Protein AF-A0AAQ3UJS2-F1 (afdb_monomer_lite)

Organism: NCBI:txid547442

Secondary structure (DSSP, 8-state):
--------EEEE-S-HHHHHHHHHH-TTPEEEE-HHHHHGGGHHHHHHHHHHTGGGTHHHHHHHHHHSPPPHHHHTT-

pLDDT: mean 82.44, std 15.13, range [34.47, 95.94]

Sequence (78 aa):
MNHHKDQHVILTDEDPAMKIAIPRVFRRTLHRFCRWHITRPWEHELDELYREHRDRNLHEKIETLINWPLRPTKFEAA

Foldseek 3Di:
DDCPPDAAEDEDADDPVCVVVCCVPVVSHHYAYDPCNVCVVCVPVVVVVCVVPVVPCVVVVVVCCRVPPDDPVVVVVD

Structure (mmCIF, N/CA/C/O backbone):
data_AF-A0AAQ3UJS2-F1
#
_entry.id   AF-A0AAQ3UJS2-F1
#
loop_
_atom_site.group_PDB
_atom_site.id
_atom_site.type_symbol
_atom_site.label_atom_id
_atom_site.label_alt_id
_atom_site.label_comp_id
_atom_site.label_asym_id
_atom_site.label_entity_id
_atom_site.label_seq_id
_atom_site.pdbx_PDB_ins_code
_atom_site.Cartn_x
_atom_site.Cartn_y
_atom_site.Cartn_z
_atom_site.occupancy
_atom_site.B_iso_or_equiv
_atom_site.auth_seq_id
_atom_site.auth_comp_id
_atom_site.auth_asym_id
_atom_site.auth_atom_id
_atom_site.pdbx_PDB_model_num
ATOM 1 N N . MET A 1 1 ? -11.553 29.032 8.688 1.00 34.47 1 MET A N 1
ATOM 2 C CA . MET A 1 1 ? -10.477 28.239 9.328 1.00 34.47 1 MET A CA 1
ATOM 3 C C . MET A 1 1 ? -10.608 26.792 8.872 1.00 34.47 1 MET A C 1
ATOM 5 O O . MET A 1 1 ? -11.470 26.065 9.359 1.00 34.47 1 MET A O 1
ATOM 9 N N . ASN A 1 2 ? -9.829 26.415 7.857 1.00 35.72 2 ASN A N 1
ATOM 10 C CA . ASN A 1 2 ? -9.916 25.107 7.210 1.00 35.72 2 ASN A CA 1
ATOM 11 C C . ASN A 1 2 ? -9.412 24.020 8.160 1.00 35.72 2 ASN A C 1
ATOM 13 O O . ASN A 1 2 ? -8.249 24.011 8.550 1.00 35.72 2 ASN A O 1
ATOM 17 N N . HIS A 1 3 ? -10.307 23.114 8.543 1.00 40.22 3 HIS A N 1
ATOM 18 C CA . HIS A 1 3 ? -10.014 21.972 9.400 1.00 40.22 3 HIS A CA 1
ATOM 19 C C . HIS A 1 3 ? -9.299 20.862 8.607 1.00 40.22 3 HIS A C 1
ATOM 21 O O . HIS A 1 3 ? -9.814 19.753 8.487 1.00 40.22 3 HIS A O 1
ATOM 27 N N . HIS A 1 4 ? -8.093 21.121 8.093 1.00 48.41 4 HIS A N 1
ATOM 28 C CA . HIS A 1 4 ? -7.160 20.051 7.711 1.00 48.41 4 HIS A CA 1
ATOM 29 C C . HIS A 1 4 ? -6.560 19.450 8.987 1.00 48.41 4 HIS A C 1
ATOM 31 O O . HIS A 1 4 ? -5.399 19.641 9.313 1.00 48.41 4 HIS A O 1
ATOM 37 N N . LYS A 1 5 ? -7.418 18.816 9.785 1.00 49.56 5 LYS A N 1
ATOM 38 C CA . LYS A 1 5 ? -7.110 18.319 11.123 1.00 49.56 5 LYS A CA 1
ATOM 39 C C . LYS A 1 5 ? -6.399 16.970 10.983 1.00 49.56 5 LYS A C 1
ATOM 41 O O . LYS A 1 5 ? -7.086 15.952 10.975 1.00 49.56 5 LYS A O 1
ATOM 46 N N . ASP A 1 6 ? -5.077 17.013 10.814 1.00 53.62 6 ASP A N 1
ATOM 47 C CA . ASP A 1 6 ? -4.085 15.929 10.934 1.00 53.62 6 ASP A CA 1
ATOM 48 C C . ASP A 1 6 ? -4.677 14.515 10.880 1.00 53.62 6 ASP A C 1
ATOM 50 O O . ASP A 1 6 ? -5.030 13.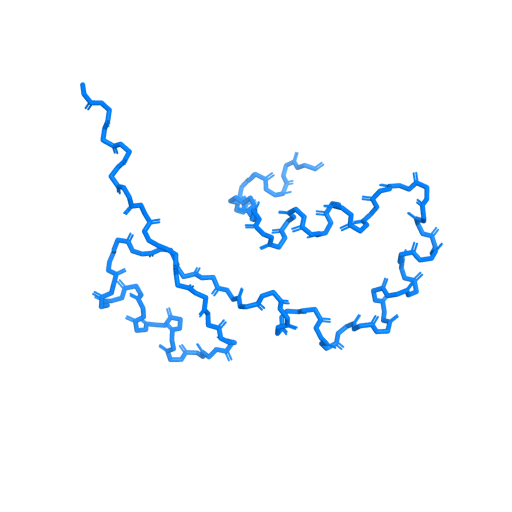908 11.895 1.00 53.62 6 ASP A O 1
ATOM 54 N N . GLN A 1 7 ? -4.834 13.990 9.665 1.00 60.12 7 GLN A N 1
ATOM 55 C CA . GLN A 1 7 ? -5.174 12.587 9.476 1.00 60.12 7 GLN A CA 1
ATOM 56 C C . GLN A 1 7 ? -3.897 11.767 9.674 1.00 60.12 7 GLN A C 1
ATOM 58 O O . GLN A 1 7 ? -3.045 11.707 8.790 1.00 60.12 7 GLN A O 1
ATOM 63 N N . HIS A 1 8 ? -3.748 11.153 10.847 1.00 79.94 8 HIS A N 1
ATOM 64 C CA . HIS A 1 8 ? -2.632 10.250 11.112 1.00 79.94 8 HIS A CA 1
ATOM 65 C C . HIS A 1 8 ? -2.740 9.008 10.216 1.00 79.94 8 HIS A C 1
ATOM 67 O O . HIS A 1 8 ? -3.837 8.502 9.968 1.00 79.94 8 HIS A O 1
ATOM 73 N N . VAL A 1 9 ? -1.607 8.520 9.712 1.00 85.56 9 VAL A N 1
ATOM 74 C CA . VAL A 1 9 ? -1.533 7.298 8.902 1.00 85.56 9 VAL A CA 1
ATOM 75 C C . VAL A 1 9 ? -0.852 6.218 9.731 1.00 85.56 9 VAL A C 1
ATOM 77 O O . VAL A 1 9 ? 0.217 6.456 10.285 1.00 85.56 9 VAL A O 1
ATOM 80 N N . ILE A 1 10 ? -1.464 5.037 9.806 1.00 88.75 10 ILE A N 1
ATOM 81 C CA . ILE A 1 10 ? -0.837 3.840 10.373 1.00 88.75 10 ILE A CA 1
ATOM 82 C C . ILE A 1 10 ? -0.539 2.879 9.225 1.00 88.75 10 ILE A C 1
ATOM 84 O O . ILE A 1 10 ? -1.443 2.518 8.466 1.00 88.75 10 ILE A O 1
ATOM 88 N N . LEU A 1 11 ? 0.728 2.478 9.124 1.00 89.44 11 LEU A N 1
ATOM 89 C CA . LEU A 1 11 ? 1.197 1.427 8.229 1.00 89.44 11 LEU A CA 1
ATOM 90 C C . LEU A 1 11 ? 1.289 0.124 9.021 1.00 89.44 11 LEU A C 1
ATOM 92 O O . LEU A 1 11 ? 1.947 0.094 10.060 1.00 89.44 11 LEU A O 1
ATOM 96 N N . THR A 1 12 ? 0.653 -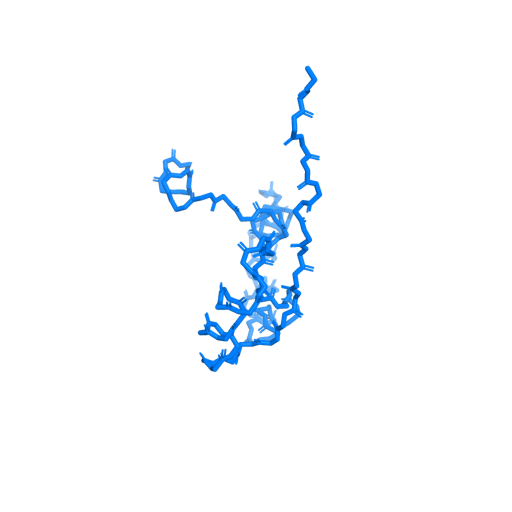0.939 8.541 1.00 90.75 12 THR A N 1
ATOM 97 C CA . THR A 1 12 ? 0.837 -2.285 9.105 1.00 90.75 12 THR A CA 1
ATOM 98 C C . THR A 1 12 ? 1.032 -3.302 8.006 1.00 90.75 12 THR A C 1
ATOM 100 O O . THR A 1 12 ? 0.745 -3.044 6.838 1.00 90.75 12 THR A O 1
ATOM 103 N N . ASP A 1 13 ? 1.439 -4.494 8.399 1.00 88.50 13 ASP A N 1
ATOM 104 C CA . ASP A 1 13 ? 1.411 -5.655 7.523 1.00 88.50 13 ASP A CA 1
ATOM 105 C C . ASP A 1 13 ? -0.044 -6.045 7.224 1.00 88.50 13 ASP A C 1
ATOM 107 O O . ASP A 1 13 ? -0.993 -5.496 7.811 1.00 88.50 13 ASP A O 1
ATOM 111 N N . GLU A 1 14 ? -0.230 -6.956 6.272 1.00 84.50 14 GLU A N 1
ATOM 112 C CA . GLU A 1 14 ? -1.553 -7.482 5.964 1.00 84.50 14 GLU A CA 1
ATOM 113 C C . GLU A 1 14 ? -2.008 -8.422 7.084 1.00 84.50 14 GLU A C 1
ATOM 115 O O . GLU A 1 14 ? -1.621 -9.585 7.155 1.00 84.50 14 GLU A O 1
ATOM 120 N N . ASP A 1 15 ? -2.833 -7.885 7.979 1.00 89.00 15 ASP A N 1
ATOM 121 C CA . ASP A 1 15 ? -3.425 -8.625 9.085 1.00 89.00 15 ASP A CA 1
ATOM 122 C C . ASP A 1 15 ? -4.951 -8.374 9.126 1.00 89.00 15 ASP A C 1
ATOM 124 O O . ASP A 1 15 ? -5.397 -7.217 9.240 1.00 89.00 15 ASP A O 1
ATOM 128 N N . PRO A 1 16 ? -5.783 -9.432 9.030 1.00 90.44 16 PRO A N 1
ATOM 129 C CA . PRO A 1 16 ? -7.239 -9.305 9.066 1.00 90.44 16 PRO A CA 1
ATOM 130 C C . PRO A 1 16 ? -7.779 -8.665 10.351 1.00 90.44 16 PRO A C 1
ATOM 132 O O . PRO A 1 16 ? -8.766 -7.926 10.300 1.00 90.44 16 PRO A O 1
ATOM 135 N N . ALA A 1 17 ? -7.145 -8.912 11.500 1.00 94.00 17 ALA A N 1
ATOM 136 C CA . ALA A 1 17 ? -7.541 -8.317 12.768 1.00 94.00 17 ALA A CA 1
ATOM 137 C C . ALA A 1 17 ? -7.222 -6.816 12.793 1.00 94.00 17 ALA A C 1
ATOM 139 O O . ALA A 1 17 ? -8.071 -6.029 13.215 1.00 94.00 17 ALA A O 1
ATOM 140 N N . MET A 1 18 ? -6.072 -6.388 12.266 1.00 93.25 18 MET A N 1
ATOM 141 C CA . MET A 1 18 ? -5.702 -4.967 12.179 1.00 93.25 18 MET A CA 1
ATOM 142 C C . MET A 1 18 ? -6.652 -4.180 11.275 1.00 93.25 18 MET A C 1
ATOM 144 O O . MET A 1 18 ? -7.091 -3.088 11.651 1.00 93.25 18 MET A O 1
ATOM 148 N N . LYS A 1 19 ? -7.073 -4.769 10.147 1.00 88.69 19 LYS A N 1
ATOM 149 C CA . LYS A 1 19 ? -8.086 -4.184 9.248 1.00 88.69 19 LYS A CA 1
ATOM 150 C C . LYS A 1 19 ? -9.411 -3.892 9.964 1.00 88.69 19 LYS A C 1
ATOM 152 O O . LYS A 1 19 ? -10.110 -2.942 9.615 1.00 88.69 19 LYS A O 1
ATOM 157 N N . ILE A 1 20 ? -9.757 -4.689 10.975 1.00 91.56 20 ILE A N 1
ATOM 158 C CA . ILE A 1 20 ? -10.978 -4.525 11.773 1.00 91.56 20 ILE A CA 1
ATOM 159 C C . ILE A 1 20 ? -10.743 -3.598 12.975 1.00 91.56 20 ILE A C 1
ATOM 161 O O . ILE A 1 20 ? -11.590 -2.757 13.285 1.00 91.56 20 ILE A O 1
ATOM 165 N N . ALA A 1 21 ? -9.619 -3.746 13.675 1.00 94.06 21 ALA A N 1
ATOM 166 C CA . ALA A 1 21 ? -9.345 -3.069 14.939 1.00 94.06 21 ALA A CA 1
ATOM 167 C C . ALA A 1 21 ? -8.983 -1.590 14.754 1.00 94.06 21 ALA A C 1
ATOM 169 O O . ALA A 1 21 ? -9.496 -0.741 15.486 1.00 94.06 21 ALA A O 1
ATOM 170 N N . ILE A 1 22 ? -8.155 -1.259 13.759 1.00 91.38 22 ILE A N 1
ATOM 171 C CA . ILE A 1 22 ? -7.683 0.113 13.533 1.00 91.38 22 ILE A CA 1
ATOM 172 C C . ILE A 1 22 ? -8.836 1.101 13.314 1.00 91.38 22 ILE A C 1
A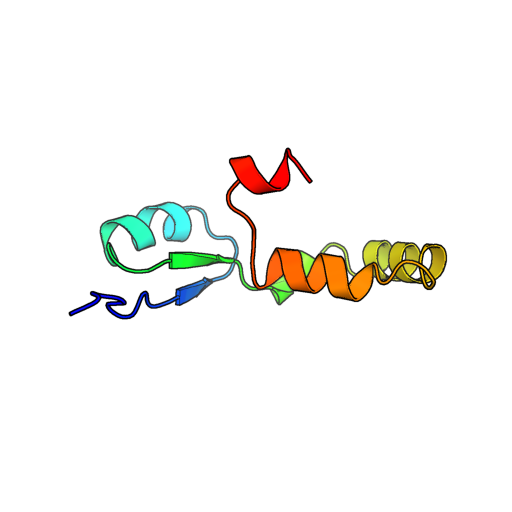TOM 174 O O . ILE A 1 22 ? -8.869 2.095 14.037 1.00 91.38 22 ILE A O 1
ATOM 178 N N . PRO A 1 23 ? -9.823 0.866 12.426 1.00 90.69 23 PRO A N 1
ATOM 179 C CA . PRO A 1 23 ? -10.927 1.815 12.266 1.00 90.69 23 PRO A CA 1
ATOM 180 C C . PRO A 1 23 ? -11.820 1.922 13.515 1.00 90.69 23 PRO A C 1
ATOM 182 O O . PRO A 1 23 ? -12.469 2.949 13.718 1.00 90.69 23 PRO A O 1
ATOM 185 N N . ARG A 1 24 ? -11.853 0.892 14.376 1.00 93.12 24 ARG A N 1
ATOM 186 C CA . ARG A 1 24 ? -12.638 0.896 15.625 1.00 93.12 24 ARG A CA 1
ATOM 187 C C . ARG A 1 24 ? -11.971 1.720 16.726 1.00 93.12 24 ARG A C 1
ATOM 189 O O . ARG A 1 24 ? -12.656 2.497 17.395 1.00 93.12 24 ARG A O 1
ATOM 196 N N . VAL A 1 25 ? -10.659 1.547 16.900 1.00 94.31 25 VAL A N 1
ATOM 197 C CA . VAL A 1 25 ? -9.857 2.175 17.965 1.00 94.31 25 VAL A CA 1
ATOM 198 C C . VAL A 1 25 ? -9.345 3.552 17.532 1.00 94.31 25 VAL A C 1
ATOM 200 O O . VAL A 1 25 ? -9.503 4.535 18.252 1.00 94.31 25 VAL A O 1
ATOM 203 N N . PHE A 1 26 ? -8.810 3.657 16.317 1.00 90.00 26 PHE A N 1
ATOM 204 C CA . PHE A 1 26 ? -8.225 4.869 15.749 1.00 90.00 26 PHE A CA 1
ATOM 205 C C . PHE A 1 26 ? -9.137 5.475 14.676 1.00 90.00 26 PHE A C 1
ATOM 207 O O . PHE A 1 26 ? -8.810 5.543 13.494 1.00 90.00 26 PHE A O 1
ATOM 214 N N . ARG A 1 27 ? -10.301 5.973 15.101 1.00 87.00 27 ARG A N 1
ATOM 215 C CA . ARG A 1 27 ? -11.387 6.447 14.213 1.00 87.00 27 ARG A CA 1
ATOM 216 C C . ARG A 1 27 ? -11.016 7.581 13.249 1.00 87.00 27 ARG A C 1
ATOM 218 O O . ARG A 1 27 ? -11.767 7.870 12.325 1.00 87.00 27 ARG A O 1
ATOM 225 N N . ARG A 1 28 ? -9.906 8.277 13.499 1.00 86.44 28 ARG A N 1
ATOM 226 C CA . ARG A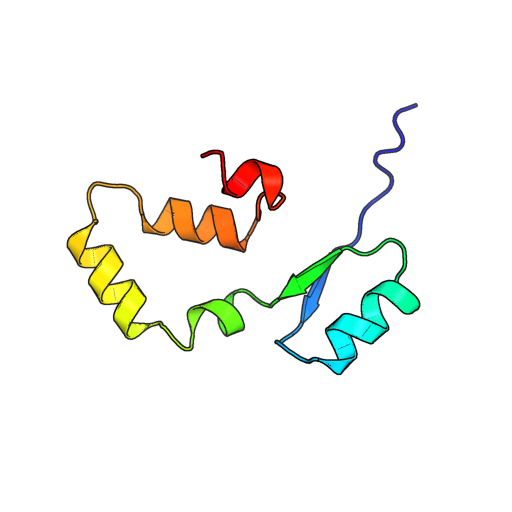 1 28 ? -9.420 9.412 12.692 1.00 86.44 28 ARG A CA 1
ATOM 227 C C . ARG A 1 28 ? -8.150 9.082 11.909 1.00 86.44 28 ARG A C 1
ATOM 229 O O . ARG A 1 28 ? -7.572 9.971 11.292 1.00 86.44 28 ARG A O 1
ATOM 236 N N . THR A 1 29 ? -7.732 7.822 11.940 1.00 85.88 29 THR A N 1
ATOM 237 C CA . THR A 1 29 ? -6.517 7.346 11.296 1.00 85.88 29 THR A CA 1
ATOM 238 C C . THR A 1 29 ? -6.850 6.673 9.975 1.00 85.88 29 THR A C 1
ATOM 240 O O . THR A 1 29 ? -7.815 5.916 9.875 1.00 85.88 29 THR A O 1
ATOM 243 N N . LEU A 1 30 ? -6.027 6.923 8.959 1.00 85.12 30 LEU A N 1
ATOM 244 C CA . LEU A 1 30 ? -6.034 6.122 7.743 1.00 85.12 30 LEU A CA 1
ATOM 245 C C . LEU A 1 30 ? -5.147 4.896 7.943 1.00 85.12 30 LEU A C 1
ATOM 247 O O . LEU A 1 30 ? -3.942 5.024 8.156 1.00 85.12 30 LEU A O 1
ATOM 251 N N . HIS A 1 31 ? -5.740 3.712 7.857 1.00 87.81 31 HIS A N 1
ATOM 252 C CA . HIS A 1 31 ? -4.979 2.472 7.788 1.00 87.81 31 HIS A CA 1
ATOM 253 C C . HIS A 1 31 ? -4.490 2.246 6.356 1.00 87.81 31 HIS A C 1
ATOM 255 O O . HIS A 1 31 ? -5.270 2.366 5.410 1.00 87.81 31 HIS A O 1
ATOM 261 N N . ARG A 1 32 ? -3.205 1.929 6.196 1.00 87.25 32 ARG A N 1
ATOM 262 C CA . ARG A 1 32 ? -2.617 1.478 4.933 1.00 87.25 32 ARG A CA 1
ATOM 263 C C . ARG A 1 32 ? -1.764 0.240 5.184 1.00 87.25 32 ARG A C 1
ATOM 265 O O . ARG A 1 32 ? -1.210 0.073 6.272 1.00 87.25 32 ARG A O 1
ATOM 272 N N . PHE A 1 33 ? -1.617 -0.588 4.159 1.00 87.81 33 PHE A N 1
ATOM 273 C CA . PHE A 1 33 ? -0.656 -1.680 4.203 1.00 87.81 33 PHE A CA 1
ATOM 274 C C . PHE A 1 33 ? 0.759 -1.168 3.939 1.00 87.81 33 PHE A C 1
ATOM 276 O O . PHE A 1 33 ? 0.968 -0.192 3.213 1.00 87.81 33 PHE A O 1
ATOM 283 N N . CYS A 1 34 ? 1.733 -1.816 4.563 1.00 88.00 34 CYS A N 1
ATOM 284 C CA . CYS A 1 34 ? 3.142 -1.528 4.379 1.00 88.00 34 CYS A CA 1
ATOM 285 C C . CYS A 1 34 ? 3.539 -1.792 2.921 1.00 88.00 34 CYS A C 1
ATOM 287 O O . CYS A 1 34 ? 3.319 -2.886 2.403 1.00 88.00 34 CYS A O 1
ATOM 289 N N . ARG A 1 35 ? 4.170 -0.800 2.275 1.00 88.81 35 ARG A N 1
ATOM 290 C CA . ARG A 1 35 ? 4.629 -0.897 0.879 1.00 88.81 35 ARG A CA 1
ATOM 291 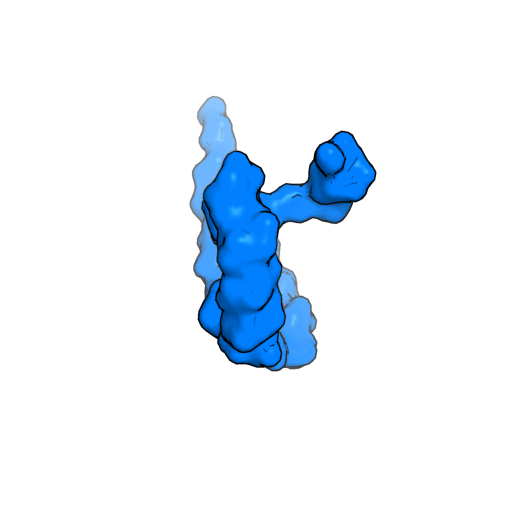C C . ARG A 1 35 ? 5.460 -2.151 0.639 1.00 88.81 35 ARG A C 1
ATOM 293 O O . ARG A 1 35 ? 5.213 -2.860 -0.325 1.00 88.81 35 ARG A O 1
ATOM 300 N N . TRP A 1 36 ? 6.412 -2.427 1.529 1.00 89.50 36 TRP A N 1
ATOM 301 C CA . TRP A 1 36 ? 7.299 -3.579 1.387 1.00 89.50 36 TRP A CA 1
ATOM 302 C C . TRP A 1 36 ? 6.525 -4.898 1.379 1.00 89.50 36 TRP A C 1
ATOM 304 O O . TRP A 1 36 ? 6.788 -5.750 0.542 1.00 89.50 36 TRP A O 1
ATOM 314 N N . HIS A 1 37 ? 5.522 -5.042 2.246 1.00 89.06 37 HIS A N 1
ATOM 315 C CA . HIS A 1 37 ? 4.687 -6.241 2.273 1.00 89.06 37 HIS A CA 1
ATOM 316 C C . HIS A 1 37 ? 3.800 -6.384 1.033 1.00 89.06 37 HIS A C 1
ATOM 318 O O . HIS A 1 37 ? 3.556 -7.508 0.610 1.00 89.06 37 HIS A O 1
ATOM 324 N N . ILE A 1 38 ? 3.375 -5.274 0.419 1.00 89.38 38 ILE A N 1
ATOM 325 C CA . ILE A 1 38 ? 2.650 -5.302 -0.859 1.00 89.38 38 ILE A CA 1
ATOM 326 C C . ILE A 1 38 ? 3.566 -5.766 -1.999 1.00 89.38 38 ILE A C 1
ATOM 328 O O . ILE A 1 38 ? 3.144 -6.568 -2.822 1.00 89.38 38 ILE A O 1
ATOM 332 N N . THR A 1 39 ? 4.796 -5.249 -2.083 1.00 91.06 39 THR A N 1
ATOM 333 C CA . THR A 1 39 ? 5.658 -5.457 -3.259 1.00 91.06 39 THR A CA 1
ATOM 334 C C . THR A 1 39 ? 6.523 -6.707 -3.176 1.00 91.06 39 THR A C 1
ATOM 336 O O . THR A 1 39 ? 6.794 -7.315 -4.203 1.00 91.06 39 THR A O 1
ATOM 339 N N . ARG A 1 40 ? 6.954 -7.113 -1.975 1.00 93.38 40 ARG A N 1
ATOM 340 C CA . ARG A 1 40 ? 7.889 -8.233 -1.776 1.00 93.38 40 ARG A CA 1
ATOM 341 C C . ARG A 1 40 ? 7.429 -9.553 -2.415 1.00 93.38 40 ARG A C 1
ATOM 343 O O . ARG A 1 40 ? 8.278 -10.219 -2.996 1.00 93.38 40 ARG A O 1
ATOM 350 N N . PRO A 1 41 ? 6.148 -9.967 -2.337 1.00 94.19 41 PRO A N 1
ATOM 351 C CA . PRO A 1 41 ? 5.722 -11.227 -2.949 1.00 94.19 41 PRO A CA 1
ATOM 352 C C . PRO A 1 41 ? 5.851 -11.251 -4.476 1.00 94.19 41 PRO A C 1
ATOM 354 O O . PRO A 1 41 ? 5.852 -12.332 -5.047 1.00 94.19 41 PRO A O 1
ATOM 357 N N . TRP A 1 42 ? 5.954 -10.078 -5.106 1.00 94.19 42 TRP A N 1
ATOM 358 C CA . TRP A 1 42 ? 5.926 -9.886 -6.555 1.00 94.19 42 TRP A CA 1
ATOM 359 C C . TRP A 1 42 ? 7.228 -9.281 -7.084 1.00 94.19 42 TRP A C 1
ATOM 361 O O . TRP A 1 42 ? 7.234 -8.671 -8.146 1.00 94.19 42 TRP A O 1
ATOM 371 N N . GLU A 1 43 ? 8.317 -9.345 -6.314 1.00 94.00 43 GLU A N 1
ATOM 372 C CA . GLU A 1 43 ? 9.567 -8.650 -6.643 1.00 94.00 43 GLU A CA 1
ATOM 373 C C . GLU A 1 43 ? 10.101 -9.062 -8.024 1.00 94.00 43 GLU A C 1
ATOM 375 O O . GLU A 1 43 ? 10.455 -8.202 -8.826 1.00 94.00 43 GLU A O 1
ATOM 380 N N . HIS A 1 44 ? 10.049 -10.358 -8.348 1.00 95.94 44 HIS A N 1
ATOM 381 C CA . HIS A 1 44 ? 10.497 -10.875 -9.640 1.00 95.94 44 HIS A CA 1
ATOM 382 C C . HIS A 1 44 ? 9.600 -10.415 -10.800 1.00 95.94 44 HIS A C 1
ATOM 384 O O . HIS A 1 44 ? 10.088 -9.947 -11.827 1.00 95.94 44 HIS A O 1
ATOM 390 N N . GLU A 1 45 ? 8.282 -10.536 -10.649 1.00 95.56 45 GLU A N 1
ATOM 391 C CA . GLU A 1 45 ? 7.306 -10.140 -11.665 1.00 95.56 45 GLU A CA 1
ATOM 392 C C . GLU A 1 45 ? 7.331 -8.627 -11.906 1.00 95.56 45 GLU A C 1
ATOM 394 O O . GLU A 1 45 ? 7.227 -8.174 -13.046 1.00 95.56 45 GLU A O 1
ATOM 399 N N . LEU A 1 46 ? 7.497 -7.835 -10.844 1.00 94.25 46 LEU A N 1
ATOM 400 C CA . LEU A 1 46 ? 7.646 -6.387 -10.945 1.00 94.25 46 LEU A CA 1
ATOM 401 C C . LEU A 1 46 ? 8.933 -6.019 -11.686 1.00 94.25 46 LEU A C 1
ATOM 403 O O . LEU A 1 46 ? 8.888 -5.150 -12.554 1.00 94.25 46 LEU A O 1
ATOM 407 N N . ASP A 1 47 ? 10.048 -6.696 -11.411 1.00 94.50 47 ASP A N 1
ATOM 408 C CA . ASP A 1 47 ? 11.313 -6.474 -12.118 1.00 94.50 47 ASP A CA 1
ATOM 409 C C . ASP A 1 47 ? 11.204 -6.775 -13.620 1.00 94.50 47 ASP A C 1
ATOM 411 O O . ASP A 1 47 ? 11.683 -5.992 -14.453 1.00 94.50 47 ASP A O 1
ATOM 415 N N . GLU A 1 48 ? 10.549 -7.879 -13.987 1.00 95.62 48 GLU A N 1
ATOM 416 C CA . GLU A 1 48 ? 10.294 -8.231 -15.387 1.00 95.62 48 GLU A CA 1
ATOM 417 C C . GLU A 1 48 ? 9.422 -7.168 -16.071 1.00 95.62 48 GLU A C 1
ATOM 419 O O . GLU A 1 48 ? 9.791 -6.628 -17.121 1.00 95.62 48 GLU A O 1
ATOM 424 N N . LEU A 1 49 ? 8.331 -6.769 -15.417 1.00 93.75 49 LEU A N 1
ATOM 425 C CA . LEU A 1 49 ? 7.402 -5.755 -15.906 1.00 93.75 49 LEU A CA 1
ATOM 426 C C . LEU A 1 49 ? 8.070 -4.376 -16.067 1.00 93.75 49 LEU A C 1
ATOM 428 O O . LEU A 1 49 ? 7.824 -3.657 -17.041 1.00 93.75 49 LEU A O 1
ATOM 432 N N . TYR A 1 50 ? 8.945 -3.989 -15.136 1.00 94.06 50 TYR A N 1
ATOM 433 C CA . TYR A 1 50 ? 9.705 -2.741 -15.217 1.00 94.06 50 TYR A CA 1
ATOM 434 C C . TYR A 1 50 ? 10.735 -2.755 -16.342 1.00 94.06 50 TYR A C 1
ATOM 436 O O . TYR A 1 50 ? 10.967 -1.716 -16.966 1.00 94.06 50 TYR A O 1
ATOM 444 N N . ARG A 1 51 ? 11.340 -3.911 -16.641 1.00 92.88 51 ARG A N 1
ATOM 445 C CA . ARG A 1 51 ? 12.207 -4.060 -17.816 1.00 92.88 51 ARG A CA 1
ATOM 446 C C . ARG A 1 51 ? 11.425 -3.935 -19.114 1.00 92.88 51 ARG A C 1
ATOM 448 O O . ARG A 1 51 ? 11.888 -3.229 -20.009 1.00 92.88 51 ARG A O 1
ATOM 455 N N . GLU A 1 52 ? 10.274 -4.594 -19.213 1.00 94.31 52 GLU A N 1
ATOM 456 C CA . GLU A 1 52 ? 9.433 -4.574 -20.415 1.00 94.31 52 GLU A CA 1
ATOM 457 C C . GLU A 1 52 ? 8.872 -3.173 -20.710 1.00 94.31 52 GLU A C 1
ATOM 459 O O . GLU A 1 52 ? 8.694 -2.794 -21.866 1.00 94.31 52 GLU A O 1
ATOM 464 N N . HIS A 1 53 ? 8.623 -2.372 -19.671 1.00 92.56 53 HIS A N 1
ATOM 465 C CA . HIS A 1 53 ? 7.974 -1.062 -19.783 1.00 92.56 53 HIS A CA 1
ATOM 466 C C . HIS A 1 53 ? 8.839 0.101 -19.288 1.00 92.56 53 HIS A C 1
ATOM 468 O O . HIS A 1 53 ? 8.319 1.091 -18.755 1.00 92.56 53 HIS A O 1
ATOM 474 N N . ARG A 1 54 ? 10.161 -0.006 -19.473 1.00 86.62 54 ARG A N 1
ATOM 475 C CA . ARG A 1 54 ? 11.147 1.006 -19.056 1.00 86.62 54 ARG A CA 1
ATOM 476 C C . ARG A 1 54 ? 10.816 2.413 -19.568 1.00 86.62 54 ARG A C 1
ATOM 478 O O . ARG A 1 54 ? 11.093 3.390 -18.884 1.00 86.62 54 ARG A O 1
ATOM 485 N N . ASP A 1 55 ? 10.248 2.524 -20.761 1.00 89.50 55 ASP A N 1
ATOM 486 C CA . ASP A 1 55 ? 9.917 3.777 -21.443 1.00 89.50 55 ASP A CA 1
ATOM 487 C C . ASP A 1 55 ? 8.607 4.426 -20.959 1.00 89.50 55 ASP A C 1
ATOM 489 O O . ASP A 1 55 ? 8.300 5.556 -21.335 1.00 89.50 55 ASP A O 1
ATOM 493 N N . ARG A 1 56 ? 7.821 3.739 -20.116 1.00 88.31 56 ARG A N 1
ATOM 494 C CA . ARG A 1 56 ? 6.459 4.169 -19.740 1.00 88.31 56 ARG A CA 1
ATOM 495 C C . ARG A 1 56 ? 6.334 4.748 -18.332 1.00 88.31 56 ARG A C 1
ATOM 497 O O . ARG A 1 56 ? 5.202 4.965 -17.873 1.00 88.31 56 ARG A O 1
ATOM 504 N N . ASN A 1 57 ? 7.460 4.975 -17.651 1.00 87.94 57 ASN A N 1
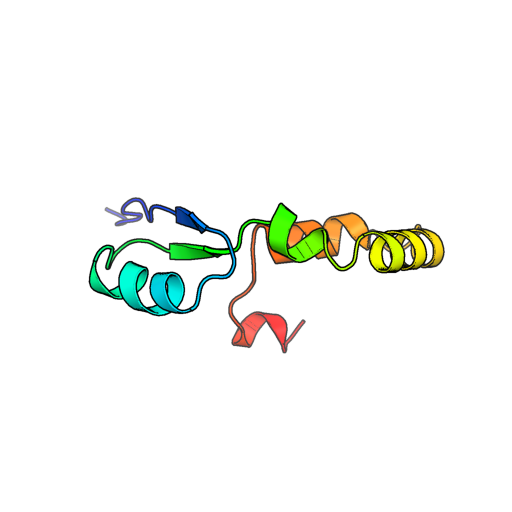ATOM 505 C CA . ASN A 1 57 ? 7.529 5.417 -16.252 1.00 87.94 57 ASN A CA 1
ATOM 506 C C . ASN A 1 57 ? 6.676 4.538 -15.320 1.00 87.94 57 ASN A C 1
ATOM 508 O O . ASN A 1 57 ? 5.991 5.017 -14.414 1.00 87.94 57 ASN A O 1
ATOM 512 N N . LEU A 1 58 ? 6.648 3.230 -15.593 1.00 90.25 58 LEU A N 1
ATOM 513 C CA . LEU A 1 58 ? 5.744 2.313 -14.907 1.00 90.25 58 LEU A CA 1
ATOM 514 C C . LEU A 1 58 ? 6.079 2.181 -13.418 1.00 90.25 58 LEU A C 1
ATOM 516 O O . LEU A 1 58 ? 5.170 2.188 -12.593 1.00 90.25 58 LEU A O 1
ATOM 520 N N . HIS A 1 59 ? 7.367 2.134 -13.081 1.00 89.50 59 HIS A N 1
ATOM 521 C CA . HIS A 1 59 ? 7.825 2.074 -11.695 1.00 89.50 59 HIS A CA 1
ATOM 522 C C . HIS A 1 59 ? 7.292 3.256 -10.872 1.00 89.50 59 HIS A C 1
ATOM 524 O O . HIS A 1 59 ? 6.650 3.056 -9.845 1.00 89.50 59 HIS A O 1
ATOM 530 N N . GLU A 1 60 ? 7.433 4.479 -11.385 1.00 89.75 60 GLU A N 1
ATOM 531 C CA . GLU A 1 60 ? 6.953 5.703 -10.730 1.00 89.75 60 GLU A CA 1
ATOM 532 C C . GLU A 1 60 ? 5.426 5.707 -10.562 1.00 89.75 60 GLU A C 1
ATOM 534 O O . GLU A 1 60 ? 4.904 6.129 -9.525 1.00 89.75 60 GLU A O 1
ATOM 539 N N . LYS A 1 61 ? 4.688 5.203 -11.561 1.00 88.94 61 LYS A N 1
ATOM 540 C CA . LYS A 1 61 ? 3.225 5.072 -11.495 1.00 88.94 61 LYS A CA 1
ATOM 541 C C . LYS A 1 61 ? 2.796 4.080 -10.415 1.00 88.94 61 LYS A C 1
ATOM 543 O O . LYS A 1 61 ? 1.912 4.407 -9.625 1.00 88.94 61 LYS A O 1
ATOM 548 N N . ILE A 1 62 ? 3.423 2.903 -10.349 1.00 88.75 62 ILE A N 1
ATOM 549 C CA . ILE A 1 62 ? 3.121 1.891 -9.326 1.00 88.75 62 ILE A CA 1
ATOM 550 C C . ILE A 1 62 ? 3.476 2.416 -7.931 1.00 88.75 62 ILE A C 1
ATOM 552 O O . ILE A 1 62 ? 2.646 2.343 -7.024 1.00 88.75 62 ILE A O 1
ATOM 556 N N . GLU A 1 63 ? 4.650 3.026 -7.751 1.00 87.12 63 GLU A N 1
ATOM 557 C CA . GLU A 1 63 ? 5.024 3.635 -6.471 1.00 87.12 63 GLU A CA 1
ATOM 558 C C . GLU A 1 63 ? 4.044 4.730 -6.044 1.00 87.12 63 GLU A C 1
ATOM 560 O O . GLU A 1 63 ? 3.654 4.793 -4.875 1.00 87.12 63 GLU A O 1
ATOM 565 N N . THR A 1 64 ? 3.599 5.570 -6.981 1.00 86.75 64 THR A N 1
ATOM 566 C CA . THR A 1 64 ? 2.601 6.609 -6.702 1.00 86.75 64 THR A CA 1
ATOM 567 C C . THR A 1 64 ? 1.277 5.997 -6.259 1.00 86.75 64 THR A C 1
ATOM 569 O O . THR A 1 64 ? 0.693 6.468 -5.288 1.00 86.75 64 THR A O 1
ATOM 572 N N . LEU A 1 65 ? 0.819 4.924 -6.906 1.00 85.56 65 LEU A N 1
ATOM 573 C CA . LEU A 1 65 ? -0.416 4.235 -6.527 1.00 85.56 65 LEU A CA 1
ATOM 574 C C . LEU A 1 65 ? -0.322 3.574 -5.147 1.00 85.56 65 LEU A C 1
ATOM 576 O O . LEU A 1 65 ? -1.290 3.614 -4.393 1.00 85.56 65 LEU A O 1
ATOM 580 N N . ILE A 1 66 ? 0.827 3.002 -4.785 1.00 85.44 66 ILE A N 1
ATOM 581 C CA . ILE A 1 66 ? 1.007 2.362 -3.474 1.00 85.44 66 ILE A CA 1
ATOM 582 C C . ILE A 1 66 ? 1.138 3.410 -2.356 1.00 85.44 66 ILE A C 1
ATOM 584 O O . ILE A 1 66 ? 0.539 3.261 -1.288 1.00 85.44 66 ILE A O 1
ATOM 588 N N . ASN A 1 67 ? 1.878 4.495 -2.596 1.00 81.81 67 ASN A N 1
ATOM 589 C CA . ASN A 1 67 ? 2.105 5.551 -1.603 1.00 81.81 67 ASN A CA 1
ATOM 590 C C . ASN A 1 67 ? 0.903 6.502 -1.465 1.00 81.81 67 ASN A C 1
ATOM 592 O O . ASN A 1 67 ? 0.584 6.972 -0.369 1.00 81.81 67 ASN A O 1
ATOM 596 N N . TRP A 1 68 ? 0.200 6.748 -2.569 1.00 80.88 68 TRP A N 1
ATOM 597 C CA . TRP A 1 68 ? -0.933 7.666 -2.677 1.00 80.88 68 TRP A CA 1
ATOM 598 C C . TRP A 1 68 ? -2.116 7.014 -3.404 1.00 80.88 68 TRP A C 1
ATOM 600 O O . TRP A 1 68 ? -2.555 7.515 -4.441 1.00 80.88 68 TRP A O 1
ATOM 610 N N . PRO A 1 69 ? -2.686 5.919 -2.868 1.00 69.38 69 PRO A N 1
ATOM 611 C CA . PRO A 1 69 ? -3.767 5.217 -3.531 1.00 69.38 69 PRO A CA 1
ATOM 612 C C . PRO A 1 69 ? -4.957 6.145 -3.698 1.00 69.38 69 PRO A C 1
ATOM 614 O O . PRO A 1 69 ? -5.460 6.769 -2.751 1.00 69.38 69 PRO A O 1
ATOM 617 N N . LEU A 1 70 ? -5.384 6.224 -4.951 1.00 67.00 70 LEU A N 1
ATOM 618 C CA . LEU A 1 70 ? -6.618 6.865 -5.339 1.00 67.00 70 LEU A CA 1
ATOM 619 C C . LEU A 1 70 ? -7.781 6.168 -4.629 1.00 67.00 70 LEU A C 1
ATOM 621 O O . LEU A 1 70 ? -7.742 4.977 -4.318 1.00 67.00 70 LEU A O 1
ATOM 625 N N . ARG A 1 71 ? -8.852 6.921 -4.366 1.00 64.38 71 ARG A N 1
ATOM 626 C CA . ARG A 1 71 ? -10.116 6.290 -3.966 1.00 64.38 71 ARG A CA 1
ATOM 627 C C . ARG A 1 71 ? -10.553 5.333 -5.085 1.00 64.38 71 ARG A C 1
ATOM 629 O O . ARG A 1 71 ? -10.317 5.687 -6.239 1.00 64.38 71 ARG A O 1
ATOM 636 N N . PRO A 1 72 ? -11.232 4.210 -4.786 1.00 58.88 72 PRO A N 1
ATOM 637 C CA . PRO A 1 72 ? -11.651 3.241 -5.805 1.00 58.88 72 PRO A CA 1
ATOM 638 C C . PRO A 1 72 ? -12.335 3.895 -7.016 1.00 58.88 72 PRO A C 1
ATOM 640 O O . PRO A 1 72 ? -11.944 3.671 -8.153 1.00 58.88 72 PRO A O 1
ATOM 643 N N . THR A 1 73 ? -13.230 4.852 -6.761 1.00 59.53 73 THR A N 1
ATOM 644 C CA . THR A 1 73 ? -13.940 5.619 -7.798 1.00 59.53 73 THR A CA 1
ATOM 645 C C . THR A 1 73 ? -13.043 6.455 -8.712 1.00 59.53 73 THR A C 1
ATOM 647 O O . THR A 1 73 ? -13.427 6.762 -9.832 1.00 59.53 73 THR A O 1
ATOM 650 N N . LYS A 1 74 ? -11.869 6.875 -8.234 1.00 60.00 74 LYS A N 1
ATOM 651 C CA . LYS A 1 74 ? -10.876 7.612 -9.026 1.00 60.00 74 LYS A CA 1
ATOM 652 C C . LYS A 1 74 ? -9.890 6.683 -9.727 1.00 60.00 74 LYS A C 1
ATOM 654 O O . LYS A 1 74 ? -9.302 7.099 -10.713 1.00 60.00 74 LYS A O 1
ATOM 659 N N . PHE A 1 75 ? -9.682 5.481 -9.195 1.00 64.75 75 PHE A N 1
ATOM 660 C CA . PHE A 1 75 ? -8.807 4.480 -9.793 1.00 64.75 75 PHE A CA 1
ATOM 661 C C . PHE A 1 75 ? -9.441 3.871 -11.050 1.00 64.75 75 PHE A C 1
ATOM 663 O O . PHE A 1 75 ? -8.785 3.801 -12.074 1.00 64.75 75 PHE A O 1
ATOM 670 N N . GLU A 1 76 ? -10.728 3.515 -11.002 1.00 66.50 76 GLU A N 1
ATOM 671 C CA . GLU A 1 76 ? -11.446 2.896 -12.135 1.00 66.50 76 GLU A CA 1
ATOM 672 C C . GLU A 1 76 ? -11.716 3.852 -13.314 1.00 66.50 76 GLU A C 1
ATOM 674 O O . GLU A 1 76 ? -12.099 3.410 -14.392 1.00 66.50 76 GLU A O 1
ATOM 679 N N . ALA A 1 77 ? -11.541 5.160 -13.114 1.00 63.66 77 ALA A N 1
ATOM 680 C CA . ALA A 1 77 ? -11.786 6.188 -14.126 1.00 63.66 77 ALA A CA 1
ATOM 681 C C . ALA A 1 77 ? -10.511 6.680 -14.843 1.00 63.66 77 ALA A C 1
ATOM 683 O O . ALA A 1 77 ? -10.614 7.573 -15.686 1.00 63.66 77 ALA A O 1
ATOM 684 N N . ALA A 1 78 ? -9.334 6.170 -14.461 1.00 56.66 78 ALA A N 1
ATOM 685 C CA . ALA A 1 78 ? -8.018 6.570 -14.969 1.00 56.66 78 ALA A CA 1
ATOM 686 C C . ALA A 1 78 ? -7.492 5.578 -16.014 1.00 56.66 78 ALA A C 1
ATOM 688 O O . ALA A 1 78 ? -6.821 6.050 -16.960 1.00 56.66 78 ALA A O 1
#

InterPro domains:
  IPR018289 MULE transposase domain [PF10551] (5-39)
  IPR031052 FHY3/FAR1 family [PTHR31669] (5-77)

Radius of gyration: 15.69 Å; chains: 1; bounding box: 26×40×39 Å